Protein AF-A0A2T4BSH7-F1 (afdb_monomer_lite)

Secondary structure (DSSP, 8-state):
---------HHHHHHHHHHHHHHHHHHHHHHHHHHHHHHGGGGSSS-S---THHHHHHHHHHHHHHHHHHHHHHHHSS----S-TTS--HHHHHHHHHHHHHIIIIIHHHHHTTT-S---HHHHHHHHHHHHHHHHHHHH-

pLDDT: mean 76.97, std 16.61, range [37.81, 93.75]

Radius of gyration: 18.92 Å; chains: 1; bounding box: 62×28×57 Å

Structure (mmCIF, N/CA/C/O backbone):
data_AF-A0A2T4BSH7-F1
#
_entry.id   AF-A0A2T4BSH7-F1
#
loop_
_atom_site.group_PDB
_atom_site.id
_atom_site.type_symbol
_atom_site.label_atom_id
_atom_site.label_alt_id
_atom_site.label_comp_id
_atom_site.label_asym_id
_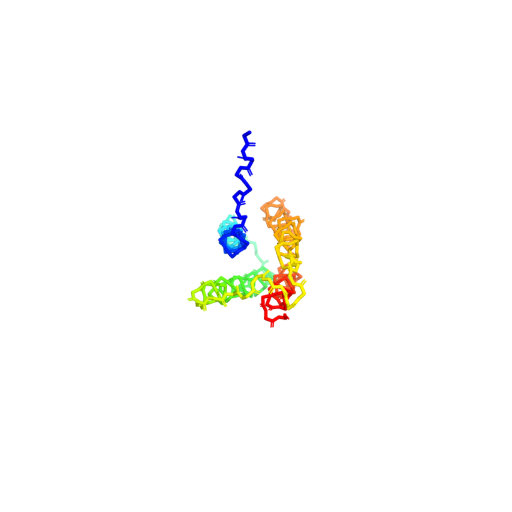atom_site.label_entity_id
_atom_site.label_seq_id
_atom_site.pdbx_PDB_ins_code
_atom_site.Cartn_x
_atom_site.Cartn_y
_atom_site.Cartn_z
_atom_site.occupancy
_atom_site.B_iso_or_equiv
_atom_site.auth_seq_id
_atom_site.auth_comp_id
_atom_site.auth_asym_id
_atom_site.auth_atom_id
_atom_site.pdbx_PDB_model_num
ATOM 1 N N . MET A 1 1 ? 38.768 18.698 -20.501 1.00 42.88 1 MET A N 1
ATOM 2 C CA . MET A 1 1 ? 38.331 17.671 -19.532 1.00 42.88 1 MET A CA 1
ATOM 3 C C . MET A 1 1 ? 37.014 17.102 -20.026 1.00 42.88 1 MET A C 1
ATOM 5 O O . MET A 1 1 ? 36.112 17.903 -20.236 1.00 42.88 1 MET A O 1
ATOM 9 N N . PRO A 1 2 ? 36.891 15.795 -20.299 1.00 44.84 2 PRO A N 1
ATOM 10 C CA . PRO A 1 2 ? 35.592 15.224 -20.621 1.00 44.84 2 PRO A CA 1
ATOM 11 C C . PRO A 1 2 ? 34.770 15.146 -19.330 1.00 44.84 2 PRO A C 1
ATOM 13 O O . PRO A 1 2 ? 35.176 14.494 -18.369 1.00 44.84 2 PRO A O 1
ATOM 16 N N . SER A 1 3 ? 33.641 15.852 -19.288 1.00 45.16 3 SER A N 1
ATOM 17 C CA . SER A 1 3 ? 32.637 15.686 -18.239 1.00 45.16 3 SER A CA 1
ATOM 18 C C . SER A 1 3 ? 32.125 14.251 -18.308 1.00 45.16 3 SER A C 1
ATOM 20 O O . SER A 1 3 ? 31.437 13.887 -19.259 1.00 45.16 3 SER A O 1
ATOM 22 N N . ALA A 1 4 ? 32.494 13.423 -17.332 1.00 43.06 4 ALA A N 1
ATOM 23 C CA . ALA A 1 4 ? 31.928 12.093 -17.176 1.00 43.06 4 ALA A CA 1
ATOM 24 C C . ALA A 1 4 ? 30.435 12.249 -16.856 1.00 43.06 4 ALA A C 1
ATOM 26 O O . ALA A 1 4 ? 30.046 12.502 -15.717 1.00 43.06 4 ALA A O 1
ATOM 27 N N . SER A 1 5 ? 29.594 12.162 -17.886 1.00 48.78 5 SER A N 1
ATOM 28 C CA . SER A 1 5 ? 28.164 11.958 -17.712 1.00 48.78 5 SER A CA 1
ATOM 29 C C . SER A 1 5 ? 28.002 10.509 -17.268 1.00 48.78 5 SER A C 1
ATOM 31 O O . SER A 1 5 ? 28.037 9.592 -18.084 1.00 48.78 5 SER A O 1
ATOM 33 N N . TYR A 1 6 ? 27.954 10.289 -15.955 1.00 48.25 6 TYR A N 1
ATOM 34 C CA . TYR A 1 6 ? 27.578 8.987 -15.421 1.00 48.25 6 TYR A CA 1
ATOM 35 C C . TYR A 1 6 ? 26.145 8.709 -15.886 1.00 48.25 6 TYR A C 1
ATOM 37 O O . TYR A 1 6 ? 25.263 9.521 -15.582 1.00 48.25 6 TYR A O 1
ATOM 45 N N . PRO A 1 7 ? 25.886 7.621 -16.633 1.00 56.12 7 PRO A N 1
ATOM 46 C CA . PRO A 1 7 ? 24.522 7.256 -16.969 1.00 56.12 7 PRO A CA 1
ATOM 47 C C . PRO A 1 7 ? 23.782 7.013 -15.654 1.00 56.12 7 PRO A C 1
ATOM 49 O O . PRO A 1 7 ? 24.179 6.166 -14.854 1.00 56.12 7 PRO A O 1
ATOM 52 N N . ILE A 1 8 ? 22.744 7.808 -15.393 1.00 58.41 8 ILE A N 1
ATOM 53 C CA . ILE A 1 8 ? 21.856 7.568 -14.260 1.00 58.41 8 ILE A CA 1
ATOM 54 C C . ILE A 1 8 ? 21.191 6.225 -14.531 1.00 58.41 8 ILE A C 1
ATOM 56 O O . ILE A 1 8 ? 20.416 6.094 -15.478 1.00 58.41 8 ILE A O 1
ATOM 60 N N . ASP A 1 9 ? 21.499 5.225 -13.710 1.00 68.44 9 ASP A N 1
ATOM 61 C CA . ASP A 1 9 ? 20.806 3.949 -13.774 1.00 68.44 9 ASP A CA 1
ATOM 62 C C . ASP A 1 9 ? 19.373 4.139 -13.256 1.00 68.44 9 ASP A C 1
ATOM 64 O O . ASP A 1 9 ? 19.072 4.148 -12.054 1.00 68.44 9 ASP A O 1
ATOM 68 N N . HIS A 1 10 ? 18.475 4.364 -14.209 1.00 67.31 10 HIS A N 1
ATOM 69 C CA . HIS A 1 10 ? 17.052 4.538 -13.976 1.00 67.31 10 HIS A CA 1
ATOM 70 C C . HIS A 1 10 ? 16.410 3.290 -13.366 1.00 67.31 10 HIS A C 1
ATOM 72 O O . HIS A 1 10 ? 15.447 3.427 -12.614 1.00 67.31 10 HIS A O 1
ATOM 78 N N . ASN A 1 11 ? 16.966 2.101 -13.615 1.00 68.75 11 ASN A N 1
ATOM 79 C CA . ASN A 1 11 ? 16.477 0.862 -13.028 1.00 68.75 11 ASN A CA 1
ATOM 80 C C . ASN A 1 11 ? 16.776 0.820 -11.524 1.00 68.75 11 ASN A C 1
ATOM 82 O O . ASN A 1 11 ? 15.863 0.668 -10.714 1.00 68.75 11 ASN A O 1
ATOM 86 N N . THR A 1 12 ? 18.027 1.096 -11.138 1.00 73.62 12 THR A N 1
ATOM 87 C CA . THR A 1 12 ? 18.421 1.206 -9.721 1.00 73.62 12 THR A CA 1
ATOM 88 C C . THR A 1 12 ? 17.624 2.294 -8.989 1.00 73.62 12 THR A C 1
ATOM 90 O O . THR A 1 12 ? 17.169 2.093 -7.863 1.00 73.62 12 THR A O 1
ATOM 93 N N . THR A 1 13 ? 17.386 3.440 -9.638 1.00 77.75 13 THR A N 1
ATOM 94 C CA . THR A 1 13 ? 16.602 4.542 -9.050 1.00 77.75 13 THR A CA 1
ATOM 95 C C . THR A 1 13 ? 15.153 4.143 -8.782 1.00 77.75 13 THR A C 1
ATOM 97 O O . THR A 1 13 ? 14.584 4.514 -7.757 1.00 77.75 13 THR A O 1
ATOM 100 N N . ALA A 1 14 ? 14.536 3.415 -9.703 1.00 79.06 14 ALA A N 1
ATOM 101 C CA . ALA A 1 14 ? 13.131 3.077 -9.599 1.00 79.06 14 ALA A CA 1
ATOM 102 C C . ALA A 1 14 ? 12.876 1.930 -8.614 1.00 79.06 14 ALA A C 1
ATOM 104 O O . ALA A 1 14 ? 11.940 2.021 -7.824 1.00 79.06 14 ALA A O 1
ATOM 105 N N . VAL A 1 15 ? 13.755 0.921 -8.576 1.00 82.12 15 VAL A N 1
ATOM 106 C CA . VAL A 1 15 ? 13.744 -0.108 -7.522 1.00 82.12 15 VAL A CA 1
ATOM 107 C C . VAL A 1 15 ? 13.873 0.542 -6.144 1.00 82.12 15 VAL A C 1
ATOM 109 O O . VAL A 1 15 ? 13.105 0.223 -5.242 1.00 82.12 15 VAL A O 1
ATOM 112 N N . ALA A 1 16 ? 14.758 1.532 -5.989 1.00 84.62 16 ALA A N 1
ATOM 113 C CA . ALA A 1 16 ? 14.885 2.263 -4.730 1.00 84.62 16 ALA A CA 1
ATOM 114 C C . ALA A 1 16 ? 13.605 3.029 -4.335 1.00 84.62 16 ALA A C 1
ATOM 116 O O . ALA A 1 16 ? 13.319 3.157 -3.147 1.00 84.62 16 ALA A O 1
ATOM 117 N N . ILE A 1 17 ? 12.828 3.539 -5.299 1.00 87.00 17 ILE A N 1
ATOM 118 C CA . ILE A 1 17 ? 11.530 4.178 -5.019 1.00 87.00 17 ILE A CA 1
ATOM 119 C C . ILE A 1 17 ? 10.484 3.127 -4.629 1.00 87.00 17 ILE A C 1
ATOM 121 O O . ILE A 1 17 ? 9.737 3.346 -3.682 1.00 87.00 17 ILE A O 1
ATOM 125 N N . LEU A 1 18 ? 10.451 1.975 -5.302 1.00 88.25 18 LEU A N 1
ATOM 126 C CA . LEU A 1 18 ? 9.538 0.881 -4.958 1.00 88.25 18 LEU A CA 1
ATOM 127 C C . LEU A 1 18 ? 9.793 0.340 -3.549 1.00 88.25 18 LEU A C 1
ATOM 129 O O . LEU A 1 18 ? 8.843 0.136 -2.797 1.00 88.25 18 LEU A O 1
ATOM 133 N N . GLU A 1 19 ? 11.060 0.191 -3.158 1.00 89.88 19 GLU A N 1
ATOM 134 C CA . GLU A 1 19 ? 11.433 -0.192 -1.792 1.00 89.88 19 GLU A CA 1
ATOM 135 C C . GLU A 1 19 ? 10.967 0.844 -0.756 1.00 89.88 19 GLU A C 1
ATOM 137 O O . GLU A 1 19 ? 10.501 0.476 0.321 1.00 89.88 19 GLU A O 1
ATOM 142 N N . ARG A 1 20 ? 11.006 2.145 -1.082 1.00 91.38 20 ARG A N 1
ATOM 143 C CA . ARG A 1 20 ? 10.454 3.194 -0.204 1.00 91.38 20 ARG A CA 1
ATOM 144 C C . ARG A 1 20 ? 8.938 3.140 -0.107 1.00 91.38 20 ARG A C 1
ATOM 146 O O . ARG A 1 20 ? 8.413 3.236 0.993 1.00 91.38 20 ARG A O 1
ATOM 153 N N . ILE A 1 21 ? 8.239 2.947 -1.224 1.00 92.25 21 ILE A N 1
ATOM 154 C CA . ILE A 1 21 ? 6.777 2.791 -1.231 1.00 92.25 21 ILE A CA 1
ATOM 155 C C . ILE A 1 21 ? 6.372 1.575 -0.389 1.00 92.25 21 ILE A C 1
ATOM 157 O O . ILE A 1 21 ? 5.438 1.646 0.408 1.00 92.25 21 ILE A O 1
ATOM 161 N N . LYS A 1 22 ? 7.101 0.463 -0.515 1.00 92.81 22 LYS A N 1
ATOM 162 C CA . LYS A 1 22 ? 6.908 -0.725 0.321 1.00 92.81 22 LYS A CA 1
ATOM 163 C C . LYS A 1 22 ? 7.146 -0.424 1.804 1.00 92.81 22 LYS A C 1
ATOM 165 O O . LYS A 1 22 ? 6.351 -0.862 2.634 1.00 92.81 22 LYS A O 1
ATOM 170 N N . ALA A 1 23 ? 8.204 0.316 2.138 1.00 93.19 23 ALA A N 1
ATOM 171 C CA . ALA A 1 23 ? 8.462 0.754 3.508 1.00 93.19 23 ALA A CA 1
ATOM 172 C C . ALA A 1 23 ? 7.319 1.629 4.054 1.00 93.19 23 ALA A C 1
ATOM 174 O O . ALA A 1 23 ? 6.854 1.390 5.162 1.00 93.19 23 ALA A O 1
ATOM 175 N N . ASP A 1 24 ? 6.784 2.549 3.250 1.00 92.75 24 ASP A N 1
ATOM 176 C CA . ASP A 1 24 ? 5.651 3.390 3.646 1.00 92.75 24 ASP A CA 1
ATOM 177 C C . ASP A 1 24 ? 4.380 2.552 3.915 1.00 92.75 24 ASP A C 1
ATOM 179 O O . ASP A 1 24 ? 3.662 2.808 4.879 1.00 92.75 24 ASP A O 1
ATOM 183 N N . PHE A 1 25 ? 4.113 1.496 3.131 1.00 93.12 25 PHE A N 1
ATOM 184 C CA . PHE A 1 25 ? 3.009 0.569 3.426 1.00 93.12 25 PHE A CA 1
ATOM 185 C C . PHE A 1 25 ? 3.233 -0.248 4.709 1.00 93.12 25 PHE A C 1
ATOM 187 O O . PHE A 1 25 ? 2.277 -0.499 5.451 1.00 93.12 25 PHE A O 1
ATOM 194 N N . LEU A 1 26 ? 4.476 -0.651 4.997 1.00 93.19 26 LEU A N 1
ATOM 195 C CA . LEU A 1 26 ? 4.833 -1.290 6.270 1.00 93.19 26 LEU A CA 1
ATOM 196 C C . LEU A 1 26 ? 4.594 -0.341 7.451 1.00 93.19 26 LEU A C 1
ATOM 198 O O . LEU A 1 26 ? 4.033 -0.762 8.467 1.00 93.19 26 LEU A O 1
ATOM 202 N N . ASP A 1 27 ? 4.946 0.934 7.298 1.00 92.69 27 ASP A N 1
ATOM 203 C CA . ASP A 1 27 ? 4.698 1.967 8.302 1.00 92.69 27 ASP A CA 1
ATOM 204 C C . ASP A 1 27 ? 3.198 2.194 8.513 1.00 92.69 27 ASP A C 1
ATOM 206 O O . ASP A 1 27 ? 2.744 2.180 9.659 1.00 92.69 27 ASP A O 1
ATOM 210 N N . CYS A 1 28 ? 2.396 2.288 7.443 1.00 91.31 28 CYS A N 1
ATOM 211 C CA . CYS A 1 28 ? 0.932 2.344 7.538 1.00 91.31 28 CY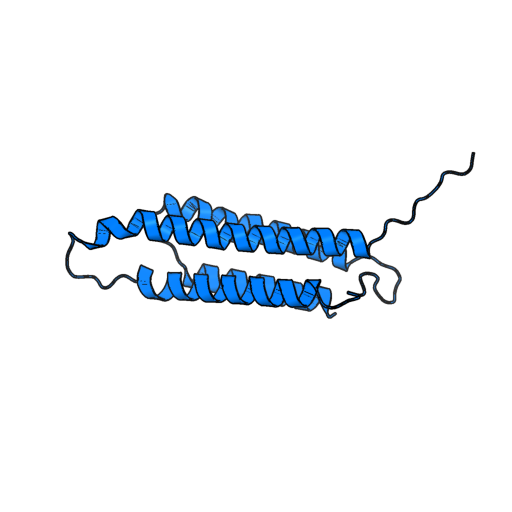S A CA 1
ATOM 212 C C . CYS A 1 28 ? 0.374 1.189 8.378 1.00 91.31 28 CYS A C 1
ATOM 214 O O . CYS A 1 28 ? -0.437 1.404 9.280 1.00 91.31 28 CYS A O 1
ATOM 216 N N . ARG A 1 29 ? 0.829 -0.040 8.114 1.00 92.50 29 ARG A N 1
ATOM 217 C CA . ARG A 1 29 ? 0.383 -1.223 8.855 1.00 92.50 29 ARG A CA 1
ATOM 218 C C . ARG A 1 29 ? 0.799 -1.166 10.326 1.00 92.50 29 ARG A C 1
ATOM 220 O O . ARG A 1 29 ? -0.003 -1.464 11.206 1.00 92.50 29 ARG A O 1
ATOM 227 N N . SER A 1 30 ? 2.030 -0.742 10.605 1.00 91.56 30 SER A N 1
ATOM 228 C CA . SER A 1 30 ? 2.533 -0.551 11.970 1.00 91.56 30 SER A CA 1
ATOM 229 C C . SER A 1 30 ? 1.709 0.482 12.746 1.00 91.56 30 SER A C 1
ATOM 231 O O . SER A 1 30 ? 1.325 0.239 13.891 1.00 91.56 30 SER A O 1
ATOM 233 N N . ILE A 1 31 ? 1.376 1.611 12.112 1.00 89.44 31 ILE A N 1
ATOM 234 C CA . ILE A 1 31 ? 0.526 2.656 12.694 1.00 89.44 31 ILE A CA 1
ATOM 235 C C . ILE A 1 31 ? -0.883 2.115 12.957 1.00 89.44 31 ILE A C 1
ATOM 237 O O . ILE A 1 31 ? -1.382 2.250 14.072 1.00 89.44 31 ILE A O 1
ATOM 241 N N . LEU A 1 32 ? -1.498 1.435 11.984 1.00 89.62 32 LEU A N 1
ATOM 242 C CA . LEU A 1 32 ? -2.820 0.823 12.142 1.00 89.62 32 LEU A CA 1
ATOM 243 C C . LEU A 1 32 ? -2.875 -0.114 13.358 1.00 89.62 32 LEU A C 1
ATOM 245 O O . LEU A 1 32 ? -3.786 -0.009 14.177 1.00 89.62 32 LEU A O 1
ATOM 249 N N . LEU A 1 33 ? -1.882 -0.995 13.512 1.00 87.50 33 LEU A N 1
ATOM 250 C CA . LEU A 1 33 ? -1.814 -1.917 14.648 1.00 87.50 33 LEU A CA 1
ATOM 251 C C . LEU A 1 33 ? -1.681 -1.178 15.986 1.00 87.50 33 LEU A C 1
ATOM 253 O O . LEU A 1 33 ? -2.335 -1.569 16.954 1.00 87.50 33 LEU A O 1
ATOM 257 N N . LYS A 1 34 ? -0.898 -0.092 16.045 1.00 86.75 34 LYS A N 1
ATOM 258 C CA . LYS A 1 34 ? -0.801 0.760 17.243 1.00 86.75 34 LYS A CA 1
ATOM 259 C C . LYS A 1 34 ? -2.140 1.410 17.588 1.00 86.75 34 LYS A C 1
ATOM 261 O O . LYS A 1 34 ? -2.546 1.340 18.744 1.00 86.75 34 LYS A O 1
ATOM 266 N N . VAL A 1 35 ? -2.850 1.956 16.599 1.00 83.25 35 VAL A N 1
ATOM 267 C CA . VAL A 1 35 ? -4.181 2.568 16.780 1.00 83.25 35 VAL A CA 1
ATOM 268 C C . VAL A 1 35 ? -5.205 1.537 17.271 1.00 83.25 35 VAL A C 1
ATOM 270 O O . VAL A 1 35 ? -6.020 1.815 18.150 1.00 83.25 35 VAL A O 1
ATOM 273 N N . ILE A 1 36 ? -5.170 0.311 16.741 1.00 80.94 36 ILE A N 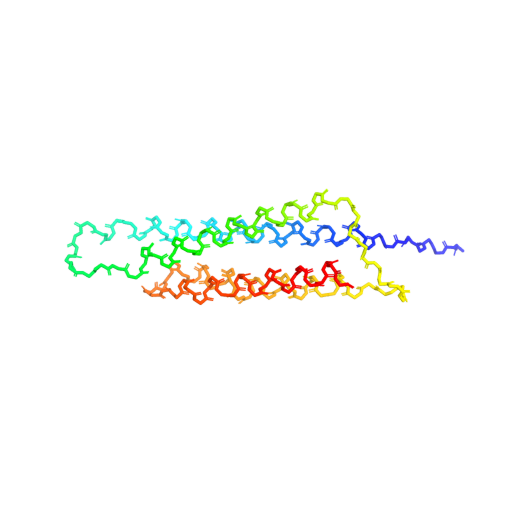1
ATOM 274 C CA . ILE A 1 36 ? -6.047 -0.774 17.206 1.00 80.94 36 ILE A CA 1
ATOM 275 C C . ILE A 1 36 ? -5.722 -1.140 18.664 1.00 80.94 36 ILE A C 1
ATOM 277 O O . ILE A 1 36 ? -6.636 -1.303 19.477 1.00 80.94 36 ILE A O 1
ATOM 281 N N . GLN A 1 37 ? -4.436 -1.248 19.013 1.00 78.88 37 GLN A N 1
ATOM 282 C CA . GLN A 1 37 ? -3.987 -1.571 20.370 1.00 78.88 37 GLN A CA 1
ATOM 283 C C . GLN A 1 37 ? -4.331 -0.472 21.384 1.00 78.88 37 GLN A C 1
ATOM 285 O O . GLN A 1 37 ? -4.811 -0.794 22.471 1.00 78.88 37 GLN A O 1
ATOM 290 N N . SER A 1 38 ? -4.151 0.808 21.037 1.00 76.81 38 SER A N 1
ATOM 291 C CA . SER A 1 38 ? -4.474 1.944 21.916 1.00 76.81 38 SER A CA 1
ATOM 292 C C . SER A 1 38 ? -5.974 2.025 22.226 1.00 76.81 38 SER A C 1
ATOM 294 O O . SER A 1 38 ? -6.373 2.415 23.325 1.00 76.81 38 SER A O 1
ATOM 296 N N . ARG A 1 39 ? -6.821 1.564 21.298 1.00 72.62 39 ARG A N 1
ATOM 297 C CA . ARG A 1 39 ? -8.288 1.547 21.432 1.00 72.62 39 ARG A CA 1
ATOM 298 C C . ARG A 1 39 ? -8.857 0.269 22.052 1.00 72.62 39 ARG A C 1
ATOM 300 O O . ARG A 1 39 ? -9.999 0.276 22.514 1.00 72.62 39 ARG A O 1
ATOM 307 N N . ALA A 1 40 ? -8.088 -0.819 22.100 1.00 62.25 40 ALA A N 1
ATOM 308 C CA . ALA A 1 40 ? -8.493 -2.085 22.711 1.00 62.25 40 ALA A CA 1
ATOM 309 C C . ALA A 1 40 ? -8.949 -1.984 24.191 1.00 62.25 40 ALA A C 1
ATOM 311 O O . ALA A 1 40 ? -9.966 -2.603 24.518 1.00 62.25 40 ALA A O 1
ATOM 312 N N . PRO A 1 41 ? -8.306 -1.206 25.093 1.00 54.91 41 PRO A N 1
ATOM 313 C CA . PRO A 1 41 ? -8.727 -1.127 26.498 1.00 54.91 41 PRO A CA 1
ATOM 314 C C . PRO A 1 41 ? -10.070 -0.408 26.734 1.00 54.91 41 PRO A C 1
ATOM 316 O O . PRO A 1 41 ? -10.691 -0.627 27.772 1.00 54.91 41 PRO A O 1
ATOM 319 N N . TYR A 1 42 ? -10.587 0.373 25.776 1.00 49.78 42 TYR A N 1
ATOM 320 C CA . TYR A 1 42 ? -11.906 1.023 25.889 1.00 49.78 42 TYR A CA 1
ATOM 321 C C . TYR A 1 42 ? -13.093 0.078 25.621 1.00 49.78 42 TYR A C 1
ATOM 323 O O . TYR A 1 42 ? -14.247 0.465 25.805 1.00 49.78 42 TYR A O 1
ATOM 331 N N . ARG A 1 43 ? -12.840 -1.173 25.203 1.00 49.34 43 ARG A N 1
ATOM 332 C CA . ARG A 1 43 ? -13.886 -2.163 24.887 1.00 49.34 43 ARG A CA 1
ATOM 333 C C . ARG A 1 43 ? -14.466 -2.892 26.101 1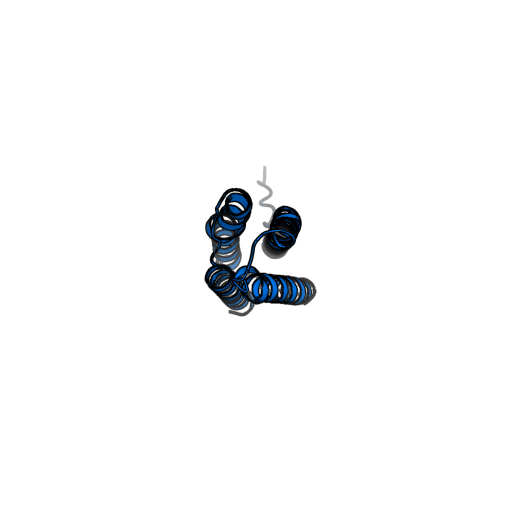.00 49.34 43 ARG A C 1
ATOM 335 O O . ARG A 1 43 ? -15.545 -3.465 25.980 1.00 49.34 43 ARG A O 1
ATOM 342 N N . SER A 1 44 ? -13.798 -2.874 27.254 1.00 42.62 44 SER A N 1
ATOM 343 C CA . SER A 1 44 ? -14.205 -3.701 28.403 1.00 42.62 44 SER A CA 1
ATOM 344 C C . SER A 1 44 ? -15.241 -3.056 29.334 1.00 42.62 44 SER A C 1
ATOM 346 O O . SER A 1 44 ? -15.702 -3.726 30.253 1.00 42.62 44 SER A O 1
ATOM 348 N N . THR A 1 45 ? -15.639 -1.794 29.123 1.00 39.06 45 THR A N 1
ATOM 349 C CA . THR A 1 45 ? -16.459 -1.058 30.112 1.00 39.06 45 THR A CA 1
ATOM 350 C C . THR A 1 45 ? -17.700 -0.335 29.589 1.00 39.06 45 THR A C 1
ATOM 352 O O . THR A 1 45 ? -18.467 0.152 30.414 1.00 39.06 45 THR A O 1
ATOM 355 N N . ILE A 1 46 ? -17.972 -0.264 28.280 1.00 43.88 46 ILE A N 1
ATOM 356 C CA . ILE A 1 46 ? -19.132 0.498 27.775 1.00 43.88 46 ILE A CA 1
ATOM 357 C C . ILE A 1 46 ? -19.912 -0.305 26.722 1.00 43.88 46 ILE A C 1
ATOM 359 O O . ILE A 1 46 ? -19.559 -0.369 25.550 1.00 43.88 46 ILE A O 1
ATOM 363 N N . THR A 1 47 ? -20.975 -0.950 27.205 1.00 42.34 47 THR A N 1
ATOM 364 C CA . THR A 1 47 ? -22.281 -1.190 26.561 1.00 42.34 47 THR A CA 1
ATOM 365 C C . THR A 1 47 ? -22.392 -1.090 25.027 1.00 42.34 47 THR A C 1
ATOM 367 O O . THR A 1 47 ? -22.349 -0.012 24.445 1.00 42.34 47 THR A O 1
ATOM 370 N N . GLY A 1 48 ? -22.766 -2.209 24.399 1.00 38.34 48 GLY A N 1
ATOM 371 C CA . GLY A 1 48 ? -23.950 -2.251 23.525 1.00 38.34 48 GLY A CA 1
ATOM 372 C C . GLY A 1 48 ? -23.855 -1.798 22.064 1.00 38.34 48 GLY A C 1
ATOM 373 O O . GLY A 1 48 ? -24.787 -2.104 21.331 1.00 38.34 48 GLY A O 1
ATOM 374 N N . ASN A 1 49 ? -22.770 -1.178 21.596 1.00 37.81 49 ASN A N 1
ATOM 375 C CA . ASN A 1 49 ? -22.592 -0.885 20.165 1.00 37.81 49 ASN A CA 1
ATOM 376 C C . ASN A 1 49 ? -21.440 -1.716 19.594 1.00 37.81 49 ASN A C 1
ATOM 378 O O . ASN A 1 49 ? -20.266 -1.394 19.774 1.00 37.81 49 ASN A O 1
ATOM 382 N N . ARG A 1 50 ? -21.782 -2.815 18.905 1.00 42.09 50 ARG A N 1
ATOM 383 C CA . ARG A 1 50 ? -20.837 -3.588 18.087 1.00 42.09 50 ARG A CA 1
ATOM 384 C C . ARG A 1 50 ? -20.211 -2.640 17.062 1.00 42.09 50 ARG A C 1
ATOM 386 O O . ARG A 1 50 ? -20.866 -2.149 16.157 1.00 42.09 50 ARG A O 1
ATOM 393 N N . SER A 1 51 ? -18.952 -2.325 17.314 1.00 45.47 51 SER A N 1
ATOM 394 C CA . SER A 1 51 ? -18.185 -1.234 16.734 1.00 45.47 51 SER A CA 1
ATOM 395 C C . SER A 1 51 ? -17.780 -1.494 15.277 1.00 45.47 51 SER A C 1
ATOM 397 O O . SER A 1 51 ? -17.085 -2.481 15.027 1.00 45.47 51 SER A O 1
ATOM 399 N N . ASN A 1 52 ? -18.061 -0.546 14.378 1.00 49.66 52 ASN A N 1
ATOM 400 C CA . ASN A 1 52 ? -17.527 -0.465 13.003 1.00 49.66 52 ASN A CA 1
ATOM 401 C C . ASN A 1 52 ? -15.982 -0.525 12.924 1.00 49.66 52 ASN A C 1
ATOM 403 O O . ASN A 1 52 ? -15.415 -0.808 11.877 1.00 49.66 52 ASN A O 1
ATOM 407 N N . LEU A 1 53 ? -15.284 -0.323 14.048 1.00 53.53 53 LEU A N 1
ATOM 408 C CA . LEU A 1 53 ? -13.835 -0.504 14.179 1.00 53.53 53 LEU A CA 1
ATOM 409 C C . LEU A 1 53 ? -13.356 -1.951 13.961 1.00 53.53 53 LEU A C 1
ATOM 411 O O . LEU A 1 53 ? -12.182 -2.137 13.677 1.00 53.53 53 LEU A O 1
ATOM 415 N N . GLY A 1 54 ? -14.203 -2.972 14.140 1.00 63.62 54 GLY A N 1
ATOM 416 C CA . GLY A 1 54 ? -13.775 -4.379 14.087 1.00 63.62 54 GLY A CA 1
ATOM 417 C C . GLY A 1 54 ? -13.544 -4.917 12.674 1.00 63.62 54 GLY A C 1
ATOM 418 O O . GLY A 1 54 ? -12.520 -5.549 12.430 1.00 63.62 54 GLY A O 1
ATOM 419 N N . ASP A 1 55 ? -14.474 -4.641 11.762 1.00 71.12 55 ASP A N 1
ATOM 420 C CA . ASP A 1 55 ? -14.456 -5.233 10.421 1.00 71.12 55 ASP A CA 1
ATOM 421 C C . ASP A 1 55 ? -13.639 -4.382 9.437 1.00 71.12 55 ASP A C 1
ATOM 423 O O . ASP A 1 55 ? -12.767 -4.916 8.753 1.00 71.12 55 ASP A O 1
ATOM 427 N N . GLY A 1 56 ? -13.812 -3.054 9.447 1.00 80.75 56 GLY A N 1
ATOM 428 C CA . GLY A 1 56 ? -13.081 -2.159 8.541 1.00 80.75 56 GLY A CA 1
ATOM 429 C C . GLY A 1 56 ? -11.574 -2.102 8.818 1.00 80.75 56 GLY A C 1
ATOM 430 O O . GLY A 1 56 ? -10.762 -2.134 7.894 1.00 80.75 56 GLY A O 1
ATOM 431 N N . SER A 1 57 ? -11.154 -2.080 10.091 1.00 83.56 57 SER A N 1
ATOM 432 C CA . SER A 1 57 ? -9.716 -2.060 10.423 1.00 83.56 57 SER A CA 1
ATOM 433 C C . SER A 1 57 ? -9.015 -3.368 10.047 1.00 83.56 57 SER A C 1
ATOM 435 O O . SER A 1 57 ? -7.880 -3.342 9.575 1.00 83.56 57 SER A O 1
ATOM 437 N N . LYS A 1 58 ? -9.710 -4.506 10.184 1.00 85.69 58 LYS A N 1
ATOM 438 C CA . LYS A 1 58 ? -9.221 -5.809 9.730 1.00 85.69 58 LYS A CA 1
ATOM 439 C C . LYS A 1 58 ? -9.098 -5.851 8.208 1.00 85.69 58 LYS A C 1
ATOM 441 O O . LYS A 1 58 ? -8.068 -6.276 7.698 1.00 85.69 58 LYS A O 1
ATOM 446 N N . GLN A 1 59 ? -10.105 -5.355 7.489 1.00 89.00 59 GLN A N 1
ATOM 447 C CA . GLN A 1 59 ? -10.056 -5.259 6.031 1.00 89.00 59 GLN A CA 1
ATOM 448 C C . GLN A 1 59 ? -8.884 -4.389 5.551 1.00 89.00 59 GLN A C 1
ATOM 450 O O . GLN A 1 59 ? -8.219 -4.733 4.570 1.00 89.00 59 GLN A O 1
ATOM 455 N N . LEU A 1 60 ? -8.595 -3.286 6.247 1.00 90.00 60 LEU A N 1
ATOM 456 C CA . LEU A 1 60 ? -7.433 -2.458 5.941 1.00 90.00 60 LEU A CA 1
ATOM 457 C C . LEU A 1 60 ? -6.109 -3.193 6.218 1.00 90.00 60 LEU A C 1
ATOM 459 O O . LEU A 1 60 ? -5.204 -3.101 5.390 1.00 90.00 60 LEU A O 1
ATOM 463 N N . ASP A 1 61 ? -5.987 -3.941 7.322 1.00 92.25 61 ASP A N 1
ATOM 464 C CA . ASP A 1 61 ? -4.789 -4.753 7.612 1.00 92.25 61 ASP A CA 1
ATOM 465 C C . ASP A 1 61 ? -4.556 -5.835 6.546 1.00 92.25 61 ASP A C 1
ATOM 467 O O . ASP A 1 61 ? -3.433 -5.987 6.056 1.00 92.25 61 ASP A O 1
ATOM 471 N N . ASP A 1 62 ? -5.616 -6.529 6.121 1.00 91.75 62 ASP A N 1
ATOM 472 C CA . ASP A 1 62 ? -5.559 -7.516 5.039 1.00 91.75 62 ASP A CA 1
ATOM 473 C C . ASP A 1 62 ? -5.140 -6.850 3.716 1.00 91.75 62 ASP A C 1
ATOM 475 O O . ASP A 1 62 ? -4.274 -7.351 2.995 1.00 91.75 62 ASP A O 1
ATOM 479 N N . THR A 1 63 ? -5.696 -5.674 3.409 1.00 92.56 63 THR A N 1
ATOM 480 C CA . THR A 1 63 ? -5.371 -4.915 2.191 1.00 92.56 63 THR A CA 1
ATOM 481 C C . THR A 1 63 ? -3.919 -4.440 2.183 1.00 92.56 63 THR A C 1
ATOM 483 O O . THR A 1 63 ? -3.232 -4.582 1.168 1.00 92.56 63 THR A O 1
ATOM 486 N N . LEU A 1 64 ? -3.421 -3.916 3.306 1.00 93.12 64 LEU A N 1
ATOM 487 C CA . LEU A 1 64 ? -2.020 -3.522 3.462 1.00 93.12 64 LEU A CA 1
ATOM 488 C C . LEU A 1 64 ? -1.096 -4.738 3.342 1.00 93.12 64 LEU A C 1
ATOM 490 O O . LEU A 1 64 ? -0.117 -4.687 2.601 1.00 93.12 64 LEU A O 1
ATOM 494 N N . SER A 1 65 ? -1.432 -5.846 4.005 1.00 93.25 65 SER A N 1
ATOM 495 C CA . SER A 1 65 ? -0.649 -7.087 3.963 1.00 93.25 65 SER A CA 1
ATOM 496 C C . SER A 1 65 ? -0.537 -7.642 2.542 1.00 93.25 65 SER A C 1
ATOM 498 O O . SER A 1 65 ? 0.569 -7.925 2.080 1.00 93.25 65 SER A O 1
ATOM 500 N N . ASN A 1 66 ? -1.658 -7.715 1.819 1.00 93.75 66 ASN A N 1
ATOM 501 C CA . ASN A 1 66 ? -1.687 -8.147 0.422 1.00 93.75 66 ASN A CA 1
ATOM 502 C C . ASN A 1 66 ? -0.881 -7.202 -0.480 1.00 93.75 66 ASN A C 1
ATOM 504 O O . ASN A 1 66 ? -0.122 -7.654 -1.333 1.00 93.75 66 ASN A O 1
ATOM 508 N N . THR A 1 67 ? -0.995 -5.889 -0.267 1.00 92.19 67 THR A N 1
ATOM 509 C CA . THR A 1 67 ? -0.247 -4.879 -1.032 1.00 92.19 67 THR A CA 1
ATOM 510 C C . THR A 1 67 ? 1.264 -5.023 -0.831 1.00 92.19 67 THR A C 1
ATOM 512 O O . THR A 1 67 ? 2.016 -5.015 -1.802 1.00 92.19 67 THR A O 1
ATOM 515 N N . ILE A 1 68 ? 1.720 -5.210 0.412 1.00 93.25 68 ILE A N 1
ATOM 516 C CA . ILE A 1 68 ? 3.141 -5.407 0.749 1.00 93.25 68 ILE A CA 1
ATOM 517 C C . ILE A 1 68 ? 3.683 -6.705 0.139 1.00 93.25 68 ILE A C 1
ATOM 519 O O . ILE A 1 68 ? 4.807 -6.717 -0.377 1.00 93.25 68 ILE A O 1
ATOM 523 N N . ALA A 1 69 ? 2.905 -7.791 0.199 1.00 92.06 69 ALA A N 1
ATOM 524 C CA . ALA A 1 69 ? 3.277 -9.073 -0.392 1.00 92.06 69 ALA A CA 1
ATOM 525 C C . ALA A 1 69 ? 3.455 -8.928 -1.907 1.00 92.06 69 ALA A C 1
ATOM 527 O O . ALA A 1 69 ? 4.546 -9.165 -2.422 1.00 92.06 69 ALA A O 1
ATOM 528 N N . ASN A 1 70 ? 2.444 -8.388 -2.590 1.00 90.56 70 ASN A N 1
ATOM 529 C CA . ASN A 1 70 ? 2.505 -8.204 -4.033 1.00 90.56 70 ASN A CA 1
ATOM 530 C C . ASN A 1 70 ? 3.619 -7.232 -4.462 1.00 90.56 70 ASN A C 1
ATOM 532 O O . ASN A 1 70 ? 4.257 -7.437 -5.488 1.00 90.56 70 ASN A O 1
ATOM 536 N N . LEU A 1 71 ? 3.887 -6.174 -3.685 1.00 88.44 71 LEU A N 1
ATOM 537 C CA . LEU A 1 71 ? 5.025 -5.281 -3.931 1.00 88.44 71 LEU A CA 1
ATOM 538 C C . LEU A 1 71 ? 6.365 -6.001 -3.802 1.00 88.44 71 LEU A C 1
ATOM 540 O O . LEU A 1 71 ? 7.280 -5.728 -4.571 1.00 88.44 71 LEU A O 1
ATOM 544 N N . SER A 1 72 ? 6.491 -6.912 -2.838 1.00 88.19 72 SER A N 1
ATOM 545 C CA . SER A 1 72 ? 7.704 -7.716 -2.680 1.00 88.19 72 SER A CA 1
ATOM 546 C C . SER A 1 72 ? 7.915 -8.634 -3.879 1.00 88.19 72 SER A C 1
ATOM 548 O O . SER A 1 72 ? 9.041 -8.723 -4.366 1.00 88.19 72 SER A O 1
ATOM 550 N N . ASP A 1 73 ? 6.840 -9.232 -4.393 1.00 87.69 73 ASP A N 1
ATOM 551 C CA . ASP A 1 73 ? 6.885 -10.044 -5.610 1.00 87.69 73 ASP A CA 1
ATOM 552 C C . ASP A 1 73 ? 7.293 -9.195 -6.824 1.00 87.69 73 ASP A C 1
ATOM 554 O O . ASP A 1 73 ? 8.221 -9.559 -7.543 1.00 87.69 73 ASP A O 1
ATOM 558 N N . LEU A 1 74 ? 6.699 -8.007 -6.995 1.00 82.69 74 LEU A N 1
ATOM 559 C CA . LEU A 1 74 ? 7.030 -7.075 -8.084 1.00 82.69 74 LEU A CA 1
ATOM 560 C C . LEU A 1 74 ? 8.481 -6.577 -8.041 1.00 82.69 74 LEU A C 1
ATOM 562 O O . LEU A 1 74 ? 9.093 -6.385 -9.088 1.00 82.69 74 LEU A O 1
ATOM 566 N N . ILE A 1 75 ? 9.039 -6.344 -6.851 1.00 82.38 75 ILE A N 1
ATOM 567 C CA . ILE A 1 75 ? 10.450 -5.953 -6.690 1.00 82.38 75 ILE A CA 1
ATOM 568 C C . ILE A 1 75 ? 11.379 -7.149 -6.966 1.00 82.38 75 ILE A C 1
ATOM 570 O O . ILE A 1 75 ? 12.481 -6.971 -7.488 1.00 82.38 75 ILE A O 1
ATOM 574 N N . GLY A 1 76 ? 10.945 -8.366 -6.617 1.00 76.44 76 GLY A N 1
ATOM 575 C CA . GLY A 1 76 ? 11.688 -9.609 -6.834 1.00 76.44 76 GLY A CA 1
ATOM 576 C C . GLY A 1 76 ? 11.704 -10.090 -8.289 1.00 76.44 76 GLY A C 1
ATOM 577 O O . GLY A 1 76 ? 12.664 -10.749 -8.703 1.00 76.44 76 GLY A O 1
ATOM 578 N N . GLU A 1 77 ? 10.684 -9.747 -9.081 1.00 72.44 77 GLU A N 1
ATOM 579 C CA . GLU A 1 77 ? 10.652 -9.979 -10.527 1.00 72.44 77 GLU A CA 1
ATOM 580 C C . GLU A 1 77 ? 11.806 -9.212 -11.204 1.00 72.44 77 GLU A C 1
ATOM 582 O O . GLU A 1 77 ? 11.822 -7.985 -11.310 1.00 72.44 77 GLU A O 1
ATOM 587 N N . ARG A 1 78 ? 12.840 -9.943 -11.650 1.00 56.41 78 ARG A N 1
ATOM 588 C CA . ARG A 1 78 ? 14.015 -9.341 -12.296 1.00 56.41 78 ARG A CA 1
ATOM 589 C C . ARG A 1 78 ? 13.612 -8.600 -13.570 1.00 56.41 78 ARG A C 1
ATOM 591 O O . ARG A 1 78 ? 13.213 -9.223 -14.548 1.00 56.41 78 ARG A O 1
ATOM 598 N N . GLY A 1 79 ? 13.887 -7.297 -13.587 1.00 57.34 79 GLY A N 1
ATOM 599 C CA . GLY A 1 79 ? 13.857 -6.477 -14.793 1.00 57.34 79 GLY A CA 1
ATOM 600 C C . GLY A 1 79 ? 12.535 -5.756 -14.978 1.00 57.34 79 GLY A C 1
ATOM 601 O O . GLY A 1 79 ? 11.798 -6.056 -15.909 1.00 57.34 79 GLY A O 1
ATOM 602 N N . ILE A 1 80 ? 12.271 -4.755 -14.140 1.00 63.59 80 ILE A N 1
ATOM 603 C CA . ILE A 1 80 ? 11.231 -3.783 -14.453 1.00 63.59 80 ILE A CA 1
ATOM 604 C C . ILE A 1 80 ? 11.789 -2.874 -15.560 1.00 63.59 80 ILE A C 1
ATOM 606 O O . ILE A 1 80 ? 12.764 -2.157 -15.318 1.00 63.59 80 ILE A O 1
ATOM 610 N N . PRO A 1 81 ? 11.243 -2.891 -16.788 1.00 60.66 81 PRO A N 1
ATOM 611 C CA . PRO A 1 81 ? 11.726 -2.020 -17.849 1.00 60.66 81 PRO A CA 1
ATOM 612 C C . PRO A 1 81 ? 11.359 -0.572 -17.500 1.00 60.66 81 PRO A C 1
ATOM 614 O O . PRO A 1 81 ? 10.218 -0.145 -17.675 1.00 60.66 81 PRO A O 1
ATOM 617 N N . MET A 1 82 ? 12.327 0.168 -16.947 1.00 63.31 82 MET A N 1
ATOM 618 C CA . MET A 1 82 ? 12.152 1.545 -16.452 1.00 63.31 82 MET A CA 1
ATOM 619 C C . MET A 1 82 ? 12.329 2.623 -17.524 1.00 63.31 82 MET A C 1
ATOM 621 O O . MET A 1 82 ? 12.054 3.798 -17.280 1.00 63.31 82 MET A O 1
ATOM 625 N N . VAL A 1 83 ? 12.780 2.221 -18.708 1.00 57.75 83 VAL A N 1
ATOM 626 C CA . VAL A 1 83 ? 12.883 3.074 -19.887 1.00 57.75 83 VAL A CA 1
ATOM 627 C C . VAL A 1 83 ? 11.738 2.682 -20.811 1.00 57.75 83 VAL A C 1
ATOM 629 O O . VAL A 1 83 ? 11.622 1.512 -21.178 1.00 57.75 83 VAL A O 1
ATOM 632 N N . GLY A 1 84 ? 10.874 3.644 -21.143 1.00 54.75 84 GLY A N 1
ATOM 633 C CA . GLY A 1 84 ? 9.871 3.450 -22.186 1.00 54.75 84 GLY A CA 1
ATOM 634 C C . GLY A 1 84 ? 10.548 3.144 -23.522 1.00 54.75 84 GLY A C 1
ATOM 635 O O . GLY A 1 84 ? 11.720 3.462 -23.728 1.00 54.75 84 GLY A O 1
ATOM 636 N N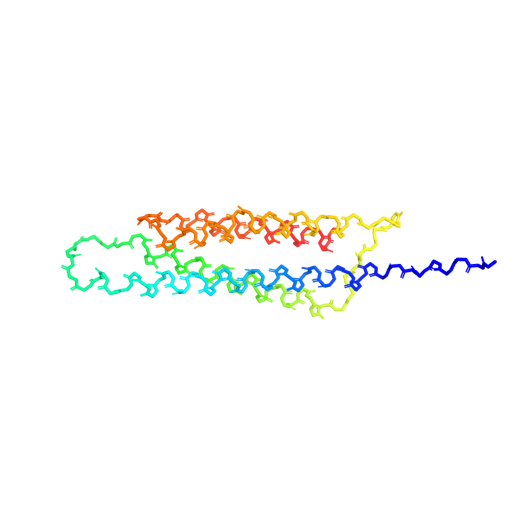 . SER A 1 85 ? 9.826 2.556 -24.472 1.00 52.00 85 SER A N 1
ATOM 637 C CA . SER A 1 85 ? 10.336 2.303 -25.832 1.00 52.00 85 SER A CA 1
ATOM 638 C C . SER A 1 85 ? 10.813 3.569 -26.573 1.00 52.00 85 SER A C 1
ATOM 640 O O . SER A 1 85 ? 11.450 3.463 -27.616 1.00 52.00 85 SER A O 1
ATOM 642 N N . ASP A 1 86 ? 10.529 4.756 -26.032 1.00 52.94 86 ASP A N 1
ATOM 643 C CA . ASP A 1 86 ? 10.933 6.083 -26.504 1.00 52.94 86 ASP A CA 1
ATOM 644 C C . ASP A 1 86 ? 12.191 6.657 -25.809 1.00 52.94 86 ASP A C 1
ATOM 646 O O . ASP A 1 86 ? 12.592 7.787 -26.090 1.00 52.94 86 ASP A O 1
ATOM 650 N N . GLY A 1 87 ? 12.828 5.907 -24.902 1.00 50.84 87 GLY A N 1
ATOM 651 C CA . GLY A 1 87 ? 14.021 6.353 -24.177 1.00 50.84 87 GLY A CA 1
ATOM 652 C C . GLY A 1 87 ? 13.739 7.259 -22.972 1.00 50.84 87 GLY A C 1
ATOM 653 O O . GLY A 1 87 ? 14.682 7.737 -22.337 1.00 50.84 87 GLY A O 1
ATOM 654 N N . THR A 1 88 ? 12.472 7.503 -22.626 1.00 56.62 88 THR A N 1
ATOM 655 C CA . THR A 1 88 ? 12.100 8.376 -21.508 1.00 56.62 88 THR A CA 1
ATOM 656 C C . THR A 1 88 ? 11.862 7.601 -20.208 1.00 56.62 88 THR A C 1
ATOM 658 O O . THR A 1 88 ? 11.412 6.455 -20.181 1.00 56.62 88 THR A O 1
ATOM 661 N N . CYS A 1 89 ? 12.164 8.257 -19.085 1.00 64.50 89 CYS A N 1
ATOM 662 C CA . CYS A 1 89 ? 12.025 7.707 -17.736 1.00 64.50 89 CYS A CA 1
ATOM 663 C C . CYS A 1 89 ? 10.731 8.204 -17.056 1.00 64.50 89 CYS A C 1
ATOM 665 O O . CYS A 1 89 ? 10.752 8.717 -15.932 1.00 64.50 89 CYS A O 1
ATOM 667 N N . HIS A 1 90 ? 9.591 8.130 -17.755 1.00 72.06 90 HIS A N 1
ATOM 668 C CA . HIS A 1 90 ? 8.294 8.564 -17.209 1.00 72.06 90 HIS A CA 1
ATOM 669 C C . HIS A 1 90 ? 7.896 7.764 -15.960 1.00 72.06 90 HIS A C 1
ATOM 671 O O . HIS A 1 90 ? 7.435 8.349 -14.980 1.00 72.06 90 HIS A O 1
ATOM 677 N N . LYS A 1 91 ? 8.254 6.476 -15.914 1.00 77.38 91 LYS A N 1
ATOM 678 C CA . LYS A 1 91 ? 7.976 5.583 -14.782 1.00 77.38 91 LYS A CA 1
ATOM 679 C C . LYS A 1 91 ? 8.550 6.077 -13.455 1.00 77.38 91 LYS A C 1
ATOM 681 O O . LYS A 1 91 ? 7.848 6.070 -12.454 1.00 77.38 91 LYS A O 1
ATOM 686 N N . VAL A 1 92 ? 9.783 6.595 -13.418 1.00 80.00 92 VAL A N 1
ATOM 687 C CA . VAL A 1 92 ? 10.360 7.148 -12.171 1.00 80.00 92 VAL A CA 1
ATOM 688 C C . VAL A 1 92 ? 9.582 8.369 -11.682 1.00 80.00 92 VAL A C 1
ATOM 690 O O . VAL A 1 92 ? 9.419 8.556 -10.475 1.00 80.00 92 VAL A O 1
ATOM 693 N N . ARG A 1 93 ? 9.101 9.217 -12.598 1.00 83.69 93 ARG A N 1
ATOM 694 C CA . ARG A 1 93 ? 8.286 10.385 -12.240 1.00 83.69 93 ARG A CA 1
ATOM 695 C C . ARG A 1 93 ? 6.945 9.950 -11.656 1.00 83.69 93 ARG A C 1
ATOM 697 O O . ARG A 1 93 ? 6.547 10.493 -10.626 1.00 83.69 93 ARG A O 1
ATOM 704 N N . ASP A 1 94 ? 6.297 8.975 -12.278 1.00 86.38 94 ASP A N 1
ATOM 705 C CA . ASP A 1 94 ? 4.994 8.477 -11.842 1.00 86.38 94 ASP A CA 1
ATOM 706 C C . ASP A 1 94 ? 5.103 7.717 -10.515 1.00 86.38 94 ASP A C 1
ATOM 708 O O . ASP A 1 94 ? 4.339 7.989 -9.592 1.00 86.38 94 ASP A O 1
ATOM 712 N N . LEU A 1 95 ? 6.144 6.899 -10.332 1.00 86.81 95 LEU A N 1
ATOM 713 C CA . LEU A 1 95 ? 6.446 6.262 -9.045 1.00 86.81 95 LEU A CA 1
ATOM 714 C C . LEU A 1 95 ? 6.651 7.293 -7.925 1.00 86.81 95 LEU A C 1
ATOM 716 O O . LEU A 1 95 ? 6.090 7.141 -6.844 1.00 86.81 95 LEU A O 1
ATOM 720 N N . ARG A 1 96 ? 7.384 8.388 -8.177 1.00 88.19 96 ARG A N 1
ATOM 721 C CA . ARG A 1 96 ? 7.533 9.478 -7.189 1.00 88.19 96 ARG A CA 1
ATOM 722 C C . ARG A 1 96 ? 6.217 10.192 -6.889 1.00 88.19 96 ARG A C 1
ATOM 724 O O . ARG A 1 96 ? 6.029 10.693 -5.781 1.00 88.19 96 ARG A O 1
ATOM 731 N N . ARG A 1 97 ? 5.321 10.308 -7.871 1.00 90.88 97 ARG A N 1
ATOM 732 C CA . ARG A 1 97 ? 3.986 10.882 -7.661 1.00 90.88 97 ARG A CA 1
ATOM 733 C C . ARG A 1 97 ? 3.151 9.969 -6.763 1.00 90.88 97 ARG A C 1
ATOM 735 O O . ARG A 1 97 ? 2.527 10.473 -5.832 1.00 90.88 97 ARG A O 1
ATOM 742 N N . ILE A 1 98 ? 3.193 8.660 -7.004 1.00 90.50 98 ILE A N 1
ATOM 743 C CA . ILE A 1 98 ? 2.508 7.652 -6.188 1.00 90.50 98 ILE A CA 1
ATOM 744 C C . ILE A 1 98 ? 3.061 7.647 -4.759 1.00 90.50 98 ILE A C 1
ATOM 746 O O . ILE A 1 98 ? 2.276 7.722 -3.821 1.00 90.50 98 ILE A O 1
ATOM 750 N N . GLU A 1 99 ? 4.387 7.659 -4.583 1.00 91.38 99 GLU A N 1
ATOM 751 C CA . GLU A 1 99 ? 5.048 7.752 -3.268 1.00 91.38 99 GLU A CA 1
ATOM 752 C C . GLU A 1 99 ? 4.528 8.956 -2.464 1.00 91.38 99 GLU A C 1
ATOM 754 O O . GLU A 1 99 ? 4.101 8.825 -1.317 1.00 91.38 99 GLU A O 1
ATOM 759 N N . LYS A 1 100 ? 4.485 10.141 -3.085 1.00 91.44 100 LYS A N 1
ATOM 760 C CA . LYS A 1 100 ? 3.944 11.347 -2.440 1.00 91.44 100 LYS A CA 1
ATOM 761 C C . LYS A 1 100 ? 2.459 11.220 -2.112 1.00 91.44 100 LYS A C 1
ATOM 763 O O . LYS A 1 100 ? 2.037 11.663 -1.047 1.00 91.44 100 LYS A O 1
ATOM 7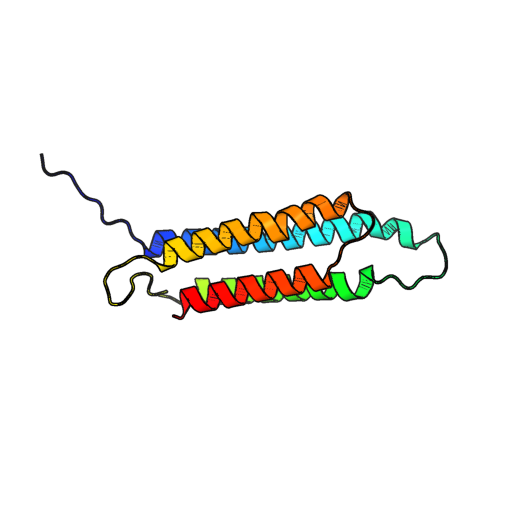68 N N . SER A 1 101 ? 1.678 10.634 -3.017 1.00 91.62 101 SER A N 1
ATOM 769 C CA . SER A 1 101 ? 0.243 10.429 -2.820 1.00 91.62 101 SER A CA 1
ATOM 770 C C . SER A 1 101 ? -0.038 9.468 -1.662 1.00 91.62 101 SER A C 1
ATOM 772 O O . SER A 1 101 ? -0.925 9.736 -0.858 1.00 91.62 101 SER A O 1
ATOM 774 N N . LEU A 1 102 ? 0.746 8.395 -1.522 1.00 90.94 102 LEU A N 1
ATOM 775 C CA . LEU A 1 102 ? 0.656 7.461 -0.400 1.00 90.94 102 LEU A CA 1
ATOM 776 C C . LEU A 1 102 ? 0.884 8.172 0.937 1.00 90.94 102 LEU A C 1
ATOM 778 O O . LEU A 1 102 ? 0.060 8.058 1.848 1.00 90.94 102 LEU A O 1
ATOM 782 N N . ARG A 1 103 ? 1.965 8.952 1.032 1.00 90.25 103 ARG A N 1
ATOM 783 C CA . ARG A 1 103 ? 2.309 9.688 2.255 1.00 90.25 103 ARG A CA 1
ATOM 784 C C . ARG A 1 103 ? 1.238 10.712 2.630 1.00 90.25 103 ARG A C 1
ATOM 786 O O . ARG A 1 103 ? 0.723 10.658 3.741 1.00 90.25 103 ARG A O 1
ATOM 793 N N . GLY A 1 104 ? 0.838 11.559 1.682 1.00 87.75 104 GLY A N 1
ATOM 794 C CA . GLY A 1 104 ? -0.135 12.627 1.937 1.00 87.75 104 GLY A CA 1
ATOM 795 C C . GLY A 1 104 ? -1.577 12.158 2.154 1.00 87.75 104 GLY A C 1
ATOM 796 O O . GLY A 1 104 ? -2.379 12.898 2.706 1.00 87.75 104 GLY A O 1
ATOM 797 N N . ASN A 1 105 ? -1.949 10.949 1.709 1.00 87.69 105 ASN A N 1
ATOM 798 C CA . ASN A 1 105 ? -3.346 10.497 1.785 1.00 87.69 105 ASN A CA 1
ATOM 799 C C . ASN A 1 105 ? -3.602 9.344 2.750 1.00 87.69 105 ASN A C 1
ATOM 801 O O . ASN A 1 105 ? -4.727 9.235 3.237 1.00 87.69 105 ASN A O 1
ATOM 805 N N . VAL A 1 106 ? -2.637 8.443 2.943 1.00 87.94 106 VAL A N 1
ATOM 806 C CA . VAL A 1 106 ? -2.825 7.222 3.742 1.00 87.94 106 VAL A CA 1
ATOM 807 C C . VAL A 1 106 ? -1.983 7.280 5.006 1.00 87.94 106 VAL A C 1
ATOM 809 O O . VAL A 1 106 ? -2.519 7.036 6.081 1.00 87.94 106 VAL A O 1
ATOM 812 N N . VAL A 1 107 ? -0.694 7.629 4.898 1.00 87.44 107 VAL A N 1
ATOM 813 C CA . VAL A 1 107 ? 0.190 7.723 6.074 1.00 87.44 107 VAL A CA 1
ATOM 814 C C . VAL A 1 107 ? -0.302 8.822 7.009 1.00 87.44 107 VAL A C 1
ATOM 816 O O . VAL A 1 107 ? -0.562 8.538 8.173 1.00 87.44 107 VAL A O 1
ATOM 819 N N . GLU A 1 108 ? -0.503 10.039 6.500 1.00 87.56 108 GLU A N 1
ATOM 820 C CA . GLU A 1 108 ? -1.000 11.165 7.304 1.00 87.56 108 GLU A CA 1
ATOM 821 C C . GLU A 1 108 ? -2.368 10.863 7.937 1.00 87.56 108 GLU A C 1
ATOM 823 O O . GLU A 1 108 ? -2.551 11.060 9.135 1.00 87.56 108 GLU A O 1
ATOM 828 N N . GLU A 1 109 ? -3.312 10.285 7.185 1.00 87.88 109 GLU A N 1
ATOM 829 C CA . GLU A 1 109 ? -4.630 9.934 7.736 1.00 87.88 109 GLU A CA 1
ATOM 830 C C . GLU A 1 109 ? -4.570 8.837 8.807 1.00 87.88 109 GLU A C 1
ATOM 832 O O . GLU A 1 109 ? -5.377 8.860 9.736 1.00 87.88 109 GLU A O 1
ATOM 837 N N . LEU A 1 110 ? -3.633 7.889 8.703 1.00 85.69 110 LEU A N 1
ATOM 838 C CA . LEU A 1 110 ? -3.403 6.874 9.733 1.00 85.69 110 LEU A CA 1
ATOM 839 C C . LEU A 1 110 ? -2.663 7.431 10.952 1.00 85.69 110 LEU A C 1
ATOM 841 O O . LEU A 1 110 ? -2.925 6.981 12.063 1.00 85.69 110 LEU A O 1
ATOM 845 N N . MET A 1 111 ? -1.762 8.397 10.779 1.00 85.31 111 MET A N 1
ATOM 846 C CA . MET A 1 111 ? -1.123 9.078 11.908 1.00 85.31 111 MET A CA 1
ATOM 847 C C . MET A 1 111 ? -2.153 9.880 12.707 1.00 85.31 111 MET A C 1
ATOM 849 O O . MET A 1 111 ? -2.242 9.726 13.923 1.00 85.31 111 MET A O 1
ATOM 853 N N . ASP A 1 112 ? -3.014 10.626 12.015 1.00 84.69 112 ASP A N 1
ATOM 854 C CA . ASP A 1 112 ? -4.141 11.335 12.627 1.00 84.69 112 ASP A CA 1
ATOM 855 C C . ASP A 1 112 ? -5.175 10.380 13.245 1.00 84.69 112 ASP A C 1
ATOM 857 O O . ASP A 1 112 ? -5.965 10.770 14.110 1.00 84.69 112 ASP A O 1
ATOM 861 N N . ALA A 1 113 ? -5.215 9.123 12.796 1.00 79.31 113 ALA A N 1
ATOM 862 C CA . ALA A 1 113 ? -6.156 8.135 13.298 1.00 79.31 113 ALA A CA 1
ATOM 863 C C . ALA A 1 113 ? -5.922 7.797 14.773 1.00 79.31 113 ALA A C 1
ATOM 865 O O . ALA A 1 113 ? -6.859 7.333 15.404 1.00 79.31 113 ALA A O 1
ATOM 866 N N . ASP A 1 114 ? -4.752 8.030 15.368 1.00 68.62 114 ASP A N 1
ATOM 867 C CA . ASP A 1 114 ? -4.600 7.844 16.821 1.00 68.62 114 ASP A CA 1
ATOM 868 C C . ASP A 1 114 ? -5.329 8.949 17.613 1.00 68.62 114 ASP A C 1
ATOM 870 O O . ASP A 1 114 ? -5.903 8.695 18.670 1.00 68.62 114 ASP A O 1
ATOM 874 N N . GLU A 1 115 ? -5.416 10.157 17.047 1.00 73.31 115 GLU A N 1
ATOM 875 C CA . GLU A 1 115 ? -5.998 11.339 17.696 1.00 73.31 115 GLU A CA 1
ATOM 876 C C . GLU A 1 115 ? -7.511 11.506 17.445 1.00 73.31 115 GLU A C 1
ATOM 878 O O . GLU A 1 115 ? -8.221 12.152 18.222 1.00 73.31 115 GLU A O 1
ATOM 883 N N . ARG A 1 116 ? -8.049 10.930 16.360 1.00 71.25 116 ARG A N 1
ATOM 884 C CA . ARG A 1 116 ? -9.457 11.111 15.947 1.00 71.25 116 ARG A CA 1
ATOM 885 C C . ARG A 1 116 ? -10.419 10.132 16.622 1.00 71.25 116 ARG A C 1
ATOM 887 O O . ARG A 1 116 ? -10.139 8.949 16.736 1.00 71.25 116 ARG A O 1
ATOM 894 N N . ARG A 1 117 ? -11.641 10.560 16.965 1.00 62.59 117 ARG A N 1
ATOM 895 C CA . ARG A 1 117 ? -12.683 9.654 17.513 1.00 62.59 117 ARG A CA 1
ATOM 896 C C . ARG A 1 117 ? -13.149 8.575 16.528 1.00 62.59 117 ARG A C 1
ATOM 898 O O . ARG A 1 117 ? -13.439 7.459 16.950 1.00 62.59 117 ARG A O 1
ATOM 905 N N . GLU A 1 118 ? -13.198 8.890 15.239 1.00 71.12 118 GLU A N 1
ATOM 906 C CA . GLU A 1 118 ? -13.722 8.009 14.193 1.00 71.12 118 GLU A CA 1
ATOM 907 C C . GLU A 1 118 ? -12.777 7.994 12.990 1.00 71.12 118 GLU A C 1
ATOM 909 O O . GLU A 1 118 ? -12.230 9.027 12.602 1.00 71.12 118 GLU A O 1
ATOM 914 N N . VAL A 1 119 ? -12.551 6.799 12.446 1.00 78.25 119 VAL A N 1
ATOM 915 C CA . VAL A 1 119 ? -11.630 6.543 11.338 1.00 78.25 119 VAL A CA 1
ATOM 916 C C . VAL A 1 119 ? -12.385 5.705 10.319 1.00 78.25 119 VAL A C 1
ATOM 918 O O . VAL A 1 119 ? -12.900 4.638 10.654 1.00 78.25 119 VAL A O 1
ATOM 921 N N . ASP A 1 120 ? -12.454 6.196 9.086 1.00 86.31 120 ASP A N 1
ATOM 922 C CA . ASP A 1 120 ? -13.086 5.497 7.970 1.00 86.31 120 ASP A CA 1
ATOM 923 C C . ASP A 1 120 ? -12.071 4.542 7.323 1.00 86.31 120 ASP A C 1
ATOM 925 O O . ASP A 1 120 ? -11.344 4.889 6.385 1.00 86.31 120 ASP A O 1
ATOM 929 N N . TYR A 1 121 ? -11.969 3.342 7.899 1.00 85.81 121 TYR A N 1
ATOM 930 C CA . TYR A 1 121 ? -11.033 2.316 7.441 1.00 85.81 121 TYR A CA 1
ATOM 931 C C . TYR A 1 121 ? -11.378 1.775 6.048 1.00 85.81 121 TYR A C 1
ATOM 933 O O . TYR A 1 121 ? -10.465 1.420 5.303 1.00 85.81 121 TYR A O 1
ATOM 941 N N . ASP A 1 122 ? -12.654 1.780 5.661 1.00 86.88 122 ASP A N 1
ATOM 942 C CA . ASP A 1 122 ? -13.098 1.306 4.346 1.00 86.88 122 ASP A CA 1
ATOM 943 C C . ASP A 1 122 ? -12.622 2.262 3.248 1.00 86.88 122 ASP A C 1
ATOM 945 O O . ASP A 1 122 ? -12.061 1.839 2.229 1.00 86.88 122 ASP A O 1
ATOM 949 N N . ARG A 1 123 ? -12.738 3.575 3.487 1.00 89.88 123 ARG A N 1
ATOM 950 C CA . ARG A 1 123 ? -12.185 4.598 2.591 1.00 89.88 123 ARG A CA 1
ATOM 951 C C . ARG A 1 123 ? -10.666 4.496 2.476 1.00 89.88 123 ARG A C 1
ATOM 953 O O . ARG A 1 123 ? -10.131 4.619 1.372 1.00 89.88 123 ARG A O 1
ATOM 960 N N . LEU A 1 124 ? -9.966 4.272 3.590 1.00 89.75 124 LEU A N 1
ATOM 961 C CA . LEU A 1 124 ? -8.514 4.059 3.584 1.00 89.75 124 LEU A CA 1
ATOM 962 C C . LEU A 1 124 ? -8.134 2.807 2.790 1.00 89.75 124 LEU A C 1
ATOM 964 O O . LEU A 1 124 ? -7.202 2.857 1.988 1.00 89.75 124 LEU A O 1
ATOM 968 N N . SER A 1 125 ? -8.894 1.721 2.939 1.00 89.25 125 SER A N 1
ATOM 969 C CA . SER A 1 125 ? -8.694 0.489 2.175 1.00 89.25 125 SER A CA 1
ATOM 970 C C . SER A 1 125 ? -8.835 0.752 0.676 1.00 89.25 125 SER A C 1
ATOM 972 O O . SER A 1 125 ? -7.966 0.359 -0.101 1.00 89.25 125 SER A O 1
ATOM 974 N N . GLY A 1 126 ? -9.869 1.496 0.269 1.00 91.00 126 GLY A N 1
ATOM 975 C CA . GLY A 1 126 ? -10.067 1.898 -1.125 1.00 91.00 126 GLY A CA 1
ATOM 976 C C . GLY A 1 126 ? -8.907 2.729 -1.684 1.00 91.00 126 GLY A C 1
ATOM 977 O O . GLY A 1 126 ? -8.461 2.491 -2.809 1.00 91.00 126 GLY A O 1
ATOM 978 N N . LYS A 1 127 ? -8.358 3.661 -0.892 1.00 92.56 127 LYS A N 1
ATOM 979 C CA . LYS A 1 127 ? -7.172 4.445 -1.281 1.00 92.56 127 LYS A CA 1
ATOM 980 C C . LYS A 1 127 ? -5.937 3.568 -1.472 1.00 92.56 127 LYS A C 1
ATOM 982 O O . LYS A 1 127 ? -5.244 3.731 -2.475 1.00 92.56 127 LYS A O 1
ATOM 987 N N . VAL A 1 128 ? -5.676 2.635 -0.552 1.00 92.31 128 VAL A N 1
ATOM 988 C CA . VAL A 1 128 ? -4.552 1.689 -0.657 1.00 92.31 128 VAL A CA 1
ATOM 989 C C . VAL A 1 128 ? -4.674 0.859 -1.935 1.00 92.31 128 VAL A C 1
ATOM 991 O O . VAL A 1 128 ? -3.728 0.811 -2.721 1.00 92.31 128 VAL A O 1
ATOM 994 N N . THR A 1 129 ? -5.849 0.278 -2.199 1.00 93.06 129 THR A N 1
ATOM 995 C CA . THR A 1 129 ? -6.097 -0.496 -3.423 1.00 93.06 129 THR A CA 1
ATOM 996 C C . THR A 1 129 ? -5.913 0.349 -4.685 1.00 93.06 129 THR A C 1
ATOM 998 O O . THR A 1 129 ? -5.284 -0.104 -5.640 1.00 93.06 129 THR A O 1
ATOM 1001 N N . SER A 1 130 ? -6.418 1.587 -4.699 1.00 93.56 130 SER A N 1
ATOM 1002 C CA . SER A 1 130 ? -6.272 2.490 -5.846 1.00 93.56 130 SER A CA 1
ATOM 1003 C C . SER A 1 130 ? -4.808 2.830 -6.130 1.00 93.56 130 SER A C 1
ATOM 1005 O O . SER A 1 130 ? -4.385 2.762 -7.282 1.00 93.56 130 SER A O 1
ATOM 1007 N N . LEU A 1 131 ? -4.031 3.164 -5.095 1.00 92.38 131 LEU A N 1
ATOM 1008 C CA . LEU A 1 131 ? -2.604 3.476 -5.226 1.00 92.38 131 LEU A CA 1
ATOM 1009 C C . LEU A 1 131 ? -1.806 2.267 -5.713 1.00 92.38 131 LEU A C 1
ATOM 1011 O O . LEU A 1 131 ? -0.940 2.405 -6.574 1.00 92.38 131 LEU A O 1
ATOM 1015 N N . TYR A 1 132 ? -2.115 1.079 -5.191 1.00 90.75 132 TYR A N 1
ATOM 1016 C CA . TYR A 1 132 ? -1.474 -0.150 -5.637 1.00 90.75 132 TYR A CA 1
ATOM 1017 C C . TYR A 1 132 ? -1.786 -0.453 -7.112 1.00 90.75 132 TYR A C 1
ATOM 1019 O O . TYR A 1 132 ? -0.875 -0.760 -7.879 1.00 90.75 132 TYR A O 1
ATOM 1027 N N . ASN A 1 133 ? -3.039 -0.301 -7.548 1.00 91.25 133 ASN A N 1
ATOM 1028 C CA . ASN A 1 133 ? -3.414 -0.500 -8.951 1.00 91.25 133 ASN A CA 1
ATOM 1029 C C . ASN A 1 133 ? -2.727 0.506 -9.890 1.00 91.25 133 ASN A C 1
ATOM 1031 O O . ASN A 1 133 ? -2.272 0.119 -10.967 1.00 91.25 133 ASN A O 1
ATOM 1035 N N . GLU A 1 134 ? -2.612 1.775 -9.482 1.00 90.50 134 GLU A N 1
ATOM 1036 C CA . GLU A 1 134 ? -1.865 2.796 -10.231 1.00 90.50 134 GLU A CA 1
ATOM 1037 C C . GLU A 1 134 ? -0.386 2.405 -10.361 1.00 90.50 134 GLU A C 1
ATOM 1039 O O . GLU A 1 134 ? 0.176 2.438 -11.455 1.00 90.50 134 GLU A O 1
ATOM 1044 N N . LEU A 1 135 ? 0.225 1.942 -9.268 1.00 89.06 135 LEU A N 1
ATOM 1045 C CA . LEU A 1 135 ? 1.608 1.474 -9.246 1.00 89.06 135 LEU A CA 1
ATOM 1046 C C . LEU A 1 135 ? 1.842 0.274 -10.166 1.00 89.06 135 LEU A C 1
ATOM 1048 O O . LEU A 1 135 ? 2.801 0.274 -10.937 1.00 89.06 135 LEU A O 1
ATOM 1052 N N . VAL A 1 136 ? 0.953 -0.719 -10.142 1.00 87.50 136 VAL A N 1
ATOM 1053 C CA . VAL A 1 136 ? 1.012 -1.856 -11.072 1.00 87.50 136 VAL A CA 1
ATOM 1054 C C . VAL A 1 136 ? 0.901 -1.376 -12.520 1.00 87.50 136 VAL A C 1
ATOM 1056 O O . VAL A 1 136 ? 1.644 -1.862 -13.372 1.00 87.50 136 VAL A O 1
ATOM 1059 N N . GLY A 1 137 ? 0.023 -0.406 -12.794 1.00 84.88 137 GLY A N 1
ATOM 1060 C CA . GLY A 1 137 ? -0.121 0.212 -14.113 1.00 84.88 137 GLY A CA 1
ATOM 1061 C C . GLY A 1 137 ? 1.165 0.879 -14.604 1.00 84.88 137 GLY A C 1
ATOM 1062 O O . GLY A 1 137 ? 1.548 0.680 -15.750 1.00 84.88 137 GLY A O 1
ATOM 1063 N N . VAL A 1 138 ? 1.876 1.598 -13.733 1.00 84.19 138 VAL A N 1
ATOM 1064 C CA . VAL A 1 138 ? 3.168 2.230 -14.066 1.00 84.19 138 VAL A CA 1
ATOM 1065 C C . VAL A 1 138 ? 4.270 1.197 -14.314 1.00 84.19 138 VAL A C 1
ATOM 1067 O O . VAL A 1 138 ? 5.114 1.379 -15.190 1.00 84.19 138 VAL A O 1
ATOM 1070 N N . ILE A 1 139 ? 4.293 0.114 -13.536 1.00 79.88 139 ILE A N 1
ATOM 1071 C CA . ILE A 1 139 ? 5.319 -0.930 -13.658 1.00 79.88 139 ILE A CA 1
ATOM 1072 C C . ILE A 1 139 ? 5.117 -1.739 -14.945 1.00 79.88 139 ILE A C 1
ATOM 1074 O O . ILE A 1 139 ? 6.084 -1.964 -15.678 1.00 79.88 139 ILE A O 1
ATOM 1078 N N . ARG A 1 140 ? 3.874 -2.163 -15.212 1.00 79.00 140 ARG A N 1
ATOM 1079 C CA . ARG A 1 140 ? 3.518 -3.089 -16.302 1.00 79.00 140 ARG A CA 1
ATOM 1080 C C . ARG A 1 140 ? 3.162 -2.414 -17.631 1.00 79.00 140 ARG A C 1
ATOM 1082 O O . ARG A 1 140 ? 3.181 -3.108 -18.644 1.00 79.00 140 ARG A O 1
ATOM 1089 N N . GLY A 1 141 ? 2.804 -1.129 -17.625 1.00 69.00 141 GLY A N 1
ATOM 1090 C CA . GLY A 1 141 ? 2.594 -0.314 -18.832 1.00 69.00 141 GLY A CA 1
ATOM 1091 C C . GLY A 1 141 ? 3.903 0.109 -19.476 1.00 69.00 141 GLY A C 1
ATOM 1092 O O . GLY A 1 141 ? 3.923 0.272 -20.710 1.00 69.00 141 GLY A O 1
#

Foldseek 3Di:
DDDPPDPPPLVVLLLVLLVLLLVLLVLLLVLLVVLCVLCVVVPPPDDDDPDPCPPLSVLLNVLSVVLSVVSVVLSVPPDQPQADPVRDRVLSVQSVVLSVQSCVPRVVLSNCSSVDPDHRSNVSSVSSVVSSVSNCVSRVD

Organism: NCBI:txid983965

Sequence (141 aa):
MPSASYPIDHNTTAVAILERIKADFLDCRSILLKVIQSRAPYRSTITGNRSNLGDGSKQLDDTLSNTIANLSDLIGERGIPMVGSDGTCHKVRDLRRIEKSLRGNVVEELMDADERREVDYDRLSGKVTSLYNELVGVIRG